Protein AF-A0A345VJI7-F1 (afdb_monomer)

Foldseek 3Di:
DALVVLVVVLVVLVVVLVVLVVVLVVLVVVLVVLVPDQLQDDDPCNALVSCCVPVVDDDDVSNVVRVVVVVVRVVSSVVSVVVSVVVNVVSVVVSVVSVVVSVVSVVVSVVSVVVSVVHD

Mean predicted aligned error: 6.46 Å

pLDDT: mean 91.23, std 6.81, range [64.06, 97.69]

Sequence (120 aa):
MGKKEIAGRIAYYEGQTAVVAGKIAALEAARQTLQGTDTSVEYTLESHETIKATHHLAGTPYLEMTNAEEDIVSQMEKYFQDQKDFFLEEIASKLSHYNLTLDSYSRSLTSLRNSLALAE

Solvent-accessible surface area (backbone atoms only — not comparable to full-atom values): 6652 Å² total; per-residue (Å²): 132,54,66,69,56,44,52,51,52,44,55,49,47,52,52,50,43,54,53,51,51,51,52,44,55,53,49,52,53,51,47,54,53,58,70,70,53,82,47,80,64,90,60,92,63,79,43,59,68,51,37,30,71,75,69,68,51,72,57,70,71,50,50,53,52,41,51,54,50,52,51,50,45,53,52,49,26,48,49,44,44,54,50,50,51,52,53,50,50,52,51,52,53,52,46,52,54,51,52,56,48,47,52,52,44,52,53,50,44,52,53,42,52,53,51,49,73,69,53,130

Radius of gyration: 27.93 Å; Cα contacts (8 Å, |Δi|>4): 59; chains: 1; bounding box: 59×23×76 Å

Organism: NCBI:txid82348

Structure (mmCIF, N/CA/C/O backbone):
data_AF-A0A345VJI7-F1
#
_entry.id   AF-A0A345VJI7-F1
#
loop_
_atom_site.group_PDB
_atom_site.id
_atom_site.type_symbol
_atom_site.label_atom_id
_atom_site.label_alt_id
_atom_site.label_comp_id
_atom_site.label_asym_id
_atom_site.label_entity_id
_atom_site.label_seq_id
_atom_site.pdbx_PDB_ins_code
_atom_site.Cartn_x
_atom_site.Cartn_y
_atom_site.Cartn_z
_atom_site.occupancy
_atom_site.B_iso_or_equiv
_atom_site.auth_seq_id
_atom_site.auth_comp_id
_atom_site.auth_asym_id
_atom_site.auth_atom_id
_atom_site.pdbx_PDB_model_num
ATOM 1 N N . MET A 1 1 ? 30.101 10.698 -25.685 1.00 68.50 1 MET A N 1
ATOM 2 C CA . MET A 1 1 ? 29.946 9.332 -25.142 1.00 68.50 1 MET A CA 1
ATOM 3 C C . MET A 1 1 ? 30.053 8.354 -26.291 1.00 68.50 1 MET A C 1
ATOM 5 O O . MET A 1 1 ? 29.481 8.624 -27.340 1.00 68.50 1 MET A O 1
ATOM 9 N N . GLY A 1 2 ? 30.787 7.258 -26.120 1.00 86.69 2 GLY A N 1
ATOM 10 C CA . GLY A 1 2 ? 30.848 6.205 -27.142 1.00 86.69 2 GLY A CA 1
ATOM 11 C C . GLY A 1 2 ? 29.599 5.316 -27.116 1.00 86.69 2 GLY A C 1
ATOM 12 O O . GLY A 1 2 ? 28.953 5.194 -26.076 1.00 86.69 2 GLY A O 1
ATOM 13 N N . LYS A 1 3 ? 29.279 4.624 -28.221 1.00 90.56 3 LYS A N 1
ATOM 14 C CA . LYS A 1 3 ? 28.126 3.696 -28.309 1.00 90.56 3 LYS A CA 1
ATOM 15 C C . LYS A 1 3 ? 28.047 2.706 -27.144 1.00 90.56 3 LYS A C 1
ATOM 17 O O . LYS A 1 3 ? 26.985 2.504 -26.563 1.00 90.56 3 LYS A O 1
ATOM 22 N N . LYS A 1 4 ? 29.192 2.130 -26.763 1.00 91.62 4 LYS A N 1
ATOM 23 C CA . LYS A 1 4 ? 29.303 1.171 -25.652 1.00 91.62 4 LYS A CA 1
ATOM 24 C C . LYS A 1 4 ? 28.914 1.784 -24.302 1.00 91.62 4 LYS A C 1
ATOM 26 O O . LYS A 1 4 ? 28.289 1.123 -23.482 1.00 91.62 4 LYS A O 1
ATOM 31 N N . GLU A 1 5 ? 29.265 3.047 -24.083 1.00 92.12 5 GLU A N 1
ATOM 32 C CA . GLU A 1 5 ? 28.939 3.783 -22.860 1.00 92.12 5 GLU A CA 1
ATOM 33 C C . GLU A 1 5 ? 27.437 4.091 -22.785 1.00 92.12 5 GLU A C 1
ATOM 35 O O . GLU A 1 5 ? 26.812 3.878 -21.747 1.00 92.12 5 GLU A O 1
ATOM 40 N N . ILE A 1 6 ? 26.835 4.512 -23.904 1.00 91.94 6 ILE A N 1
ATOM 41 C CA . ILE A 1 6 ? 25.389 4.765 -23.995 1.00 91.94 6 ILE A CA 1
ATOM 42 C C . ILE A 1 6 ? 24.601 3.468 -23.760 1.00 91.94 6 ILE A C 1
ATOM 44 O O . ILE A 1 6 ? 23.671 3.458 -22.955 1.00 91.94 6 ILE A O 1
ATOM 48 N N . ALA A 1 7 ? 25.012 2.359 -24.383 1.00 92.75 7 ALA A N 1
ATOM 49 C CA . ALA A 1 7 ? 24.404 1.046 -24.168 1.00 92.75 7 ALA A CA 1
ATOM 50 C C . ALA A 1 7 ? 24.503 0.585 -22.701 1.00 92.75 7 ALA A C 1
ATOM 52 O O . ALA A 1 7 ? 23.527 0.086 -22.144 1.00 92.75 7 ALA A O 1
ATOM 53 N N . GLY A 1 8 ? 25.645 0.819 -22.041 1.00 95.31 8 GLY A N 1
ATOM 54 C CA . GLY A 1 8 ? 25.808 0.531 -20.614 1.00 95.31 8 GLY A CA 1
ATOM 55 C C . GLY A 1 8 ? 24.849 1.332 -19.728 1.00 95.31 8 GLY A C 1
ATOM 56 O O . GLY A 1 8 ? 24.261 0.784 -18.796 1.00 95.31 8 GLY A O 1
ATOM 57 N N . ARG A 1 9 ? 24.624 2.615 -20.042 1.00 95.12 9 ARG A N 1
ATOM 58 C CA . ARG A 1 9 ? 23.651 3.449 -19.317 1.00 95.12 9 ARG A CA 1
ATOM 59 C C . ARG A 1 9 ? 22.208 3.007 -19.553 1.00 95.12 9 ARG A C 1
ATOM 61 O O . ARG A 1 9 ? 21.421 3.050 -18.614 1.00 95.12 9 ARG A O 1
ATOM 68 N N . ILE A 1 10 ? 21.862 2.562 -20.763 1.00 96.19 10 ILE A N 1
ATOM 69 C CA . ILE A 1 10 ? 20.535 1.993 -21.055 1.00 96.19 10 ILE A CA 1
ATOM 70 C C . ILE A 1 10 ? 20.289 0.764 -20.177 1.00 96.19 10 ILE A C 1
ATOM 72 O O . ILE A 1 10 ? 19.312 0.750 -19.432 1.00 96.19 10 ILE A O 1
ATOM 76 N N . ALA A 1 11 ? 21.216 -0.198 -20.180 1.00 96.44 11 ALA A N 1
ATOM 77 C CA . ALA A 1 11 ? 21.102 -1.404 -19.360 1.00 96.44 11 ALA A CA 1
ATOM 78 C C . ALA A 1 11 ? 20.981 -1.077 -17.860 1.00 96.44 11 ALA A C 1
ATOM 80 O O . ALA A 1 11 ? 20.192 -1.690 -17.142 1.00 96.44 11 ALA A O 1
ATOM 81 N N . TYR A 1 12 ? 21.718 -0.066 -17.387 1.00 96.19 12 TYR A N 1
ATOM 82 C CA . TYR A 1 12 ? 21.592 0.422 -16.015 1.00 96.19 12 TYR A CA 1
ATOM 83 C C . TYR A 1 12 ? 20.176 0.931 -15.705 1.00 96.19 12 TYR A C 1
ATOM 85 O O . TYR A 1 12 ? 19.573 0.485 -14.730 1.00 96.19 12 TYR A O 1
ATOM 93 N N . TYR A 1 13 ? 19.622 1.837 -16.520 1.00 95.88 13 TYR A N 1
ATOM 94 C CA . TYR A 1 13 ? 18.283 2.389 -16.275 1.00 95.88 13 TYR A CA 1
ATOM 95 C C . TYR A 1 13 ? 17.167 1.350 -16.455 1.00 95.88 13 TYR A C 1
ATOM 97 O O . TYR A 1 13 ? 16.170 1.413 -15.737 1.00 95.88 13 TYR A O 1
ATOM 105 N N . GLU A 1 14 ? 17.327 0.371 -17.346 1.00 96.25 14 GLU A N 1
ATOM 106 C CA . GLU A 1 14 ? 16.410 -0.773 -17.462 1.00 96.25 14 GLU A CA 1
ATOM 107 C C . GLU A 1 14 ? 16.422 -1.626 -16.185 1.00 96.25 14 GLU A C 1
ATOM 109 O O . GLU A 1 14 ? 15.361 -1.949 -15.648 1.00 96.25 14 GLU A O 1
ATOM 114 N N . GLY A 1 15 ? 17.606 -1.898 -15.627 1.00 96.88 15 GLY A N 1
ATOM 115 C CA . GLY A 1 15 ? 17.740 -2.572 -14.335 1.00 96.88 15 GLY A CA 1
ATOM 116 C C . GLY A 1 15 ? 17.082 -1.795 -13.190 1.00 96.88 15 GLY A C 1
ATOM 117 O O . GLY A 1 15 ? 16.328 -2.368 -12.404 1.00 96.88 15 GLY A O 1
ATOM 118 N N . GLN A 1 16 ? 17.296 -0.477 -13.118 1.00 96.44 16 GLN A N 1
ATOM 119 C CA . GLN A 1 16 ? 16.652 0.366 -12.101 1.00 96.44 16 GLN A CA 1
ATOM 120 C C . GLN A 1 16 ? 15.127 0.414 -12.262 1.00 96.44 16 GLN A C 1
ATOM 122 O O . GLN A 1 16 ? 14.402 0.376 -11.270 1.00 96.44 16 GLN A O 1
ATOM 127 N N . THR A 1 17 ? 14.632 0.439 -13.501 1.00 96.00 17 THR A N 1
ATOM 128 C CA . THR A 1 17 ? 13.195 0.378 -13.811 1.00 96.00 17 THR A CA 1
ATOM 129 C C . THR A 1 17 ? 12.577 -0.904 -13.256 1.00 96.00 17 THR A C 1
ATOM 131 O O . THR A 1 17 ? 11.564 -0.840 -12.561 1.00 96.00 17 THR A O 1
ATOM 134 N N . ALA A 1 18 ? 13.216 -2.057 -13.478 1.00 96.38 18 ALA A N 1
ATOM 135 C CA . ALA A 1 18 ? 12.749 -3.337 -12.946 1.00 96.38 18 ALA A CA 1
ATOM 136 C C . ALA A 1 18 ? 12.725 -3.359 -11.406 1.00 96.38 18 ALA A C 1
ATOM 138 O O . ALA A 1 18 ? 11.757 -3.825 -10.805 1.00 96.38 18 ALA A O 1
ATOM 139 N N . VAL A 1 19 ? 13.754 -2.803 -10.756 1.00 97.38 19 VAL A N 1
ATOM 140 C CA . VAL A 1 19 ? 13.815 -2.701 -9.288 1.00 97.38 19 VAL A CA 1
ATOM 141 C C . VAL A 1 19 ? 12.682 -1.833 -8.738 1.00 97.38 19 VAL A C 1
ATOM 143 O O . VAL A 1 19 ? 12.031 -2.218 -7.767 1.00 97.38 19 VAL A O 1
ATOM 146 N N . VAL A 1 20 ? 12.433 -0.663 -9.334 1.00 96.81 20 VAL A N 1
ATOM 147 C CA . VAL A 1 20 ? 11.363 0.239 -8.882 1.00 96.81 20 VAL A CA 1
ATOM 148 C C . VAL A 1 20 ? 9.984 -0.376 -9.127 1.00 96.81 20 VAL A C 1
ATOM 150 O O . VAL A 1 20 ? 9.146 -0.335 -8.229 1.00 96.81 20 VAL A O 1
ATOM 153 N N . ALA A 1 21 ? 9.767 -1.024 -10.274 1.00 95.94 21 ALA A N 1
ATOM 154 C CA . ALA A 1 21 ? 8.527 -1.745 -10.557 1.00 95.94 21 ALA A CA 1
ATOM 155 C C . ALA A 1 21 ? 8.257 -2.858 -9.526 1.00 95.94 21 ALA A C 1
ATOM 157 O O . ALA A 1 21 ? 7.139 -2.984 -9.031 1.00 95.94 21 ALA A O 1
ATOM 158 N N . GLY A 1 22 ? 9.289 -3.609 -9.122 1.00 97.25 22 GLY A N 1
ATOM 159 C CA . GLY A 1 22 ? 9.169 -4.607 -8.055 1.00 97.25 22 GLY A CA 1
ATOM 160 C C . GLY A 1 22 ? 8.774 -4.001 -6.702 1.00 97.25 22 GLY A C 1
ATOM 161 O O . GLY A 1 22 ? 7.942 -4.562 -5.990 1.00 97.25 22 GLY A O 1
ATOM 162 N N . LYS A 1 23 ? 9.315 -2.825 -6.356 1.00 97.12 23 LYS A N 1
ATOM 163 C CA . LYS A 1 23 ? 8.932 -2.100 -5.130 1.00 97.12 23 LYS A CA 1
ATOM 164 C C . LYS A 1 23 ? 7.484 -1.613 -5.171 1.00 97.12 23 LYS A C 1
ATOM 166 O O . LYS A 1 23 ? 6.809 -1.681 -4.148 1.00 97.12 23 LYS A O 1
ATOM 171 N N . ILE A 1 24 ? 7.016 -1.138 -6.326 1.00 97.31 24 ILE A N 1
ATOM 172 C CA . ILE A 1 24 ? 5.616 -0.740 -6.526 1.00 97.31 24 ILE A CA 1
ATOM 173 C C . ILE A 1 24 ? 4.695 -1.938 -6.304 1.00 97.31 24 ILE A C 1
ATOM 175 O O . ILE A 1 24 ? 3.801 -1.851 -5.470 1.00 97.31 24 ILE A O 1
ATOM 179 N N . ALA A 1 25 ? 4.970 -3.076 -6.948 1.00 97.31 25 ALA A N 1
ATOM 180 C CA . ALA A 1 25 ? 4.156 -4.282 -6.795 1.00 97.31 25 ALA A CA 1
ATOM 181 C C . ALA A 1 25 ? 4.076 -4.752 -5.329 1.00 97.31 25 ALA A C 1
ATOM 183 O O . ALA A 1 25 ? 3.001 -5.093 -4.836 1.00 97.31 25 ALA A O 1
ATOM 184 N N . ALA A 1 26 ? 5.199 -4.719 -4.602 1.00 97.19 26 ALA A N 1
ATOM 185 C CA . ALA A 1 26 ? 5.224 -5.063 -3.181 1.00 97.19 26 ALA A CA 1
ATOM 186 C C . ALA A 1 26 ? 4.388 -4.094 -2.323 1.00 97.19 26 ALA A C 1
ATOM 188 O O . ALA A 1 26 ? 3.670 -4.530 -1.423 1.00 97.19 26 ALA A O 1
ATOM 189 N N . LEU A 1 27 ? 4.454 -2.788 -2.605 1.00 97.31 27 LEU A N 1
ATOM 190 C CA . LEU A 1 27 ? 3.657 -1.778 -1.902 1.00 97.31 27 LEU A CA 1
ATOM 191 C C . LEU A 1 27 ? 2.163 -1.885 -2.219 1.00 97.31 27 LEU A C 1
ATOM 193 O O . LEU A 1 27 ? 1.347 -1.717 -1.319 1.00 97.31 27 LEU A O 1
ATOM 197 N N . GLU A 1 28 ? 1.787 -2.192 -3.459 1.00 96.31 28 GLU A N 1
ATOM 198 C CA . GLU A 1 28 ? 0.387 -2.412 -3.835 1.00 96.31 28 GLU A CA 1
ATOM 199 C C . GLU A 1 28 ? -0.201 -3.642 -3.140 1.00 96.31 28 GLU A C 1
ATOM 201 O O . GLU A 1 28 ? -1.314 -3.570 -2.615 1.00 96.31 28 GLU A O 1
ATOM 206 N N . ALA A 1 29 ? 0.563 -4.736 -3.059 1.00 96.12 29 ALA A N 1
ATOM 207 C CA . ALA A 1 29 ? 0.168 -5.920 -2.302 1.00 96.12 29 ALA A CA 1
ATOM 208 C C . ALA A 1 29 ? 0.006 -5.606 -0.805 1.00 96.12 29 ALA A C 1
ATOM 210 O O . ALA A 1 29 ? -0.997 -5.976 -0.197 1.00 96.12 29 ALA A O 1
ATOM 211 N N . ALA A 1 30 ? 0.953 -4.869 -0.214 1.00 95.38 30 ALA A N 1
ATOM 212 C CA . ALA A 1 30 ? 0.851 -4.429 1.177 1.00 95.38 30 ALA A CA 1
ATOM 213 C C . ALA A 1 30 ? -0.376 -3.531 1.408 1.00 95.38 30 ALA A C 1
ATOM 215 O O . ALA A 1 30 ? -1.082 -3.708 2.400 1.00 95.38 30 ALA A O 1
ATOM 216 N N . ARG A 1 31 ? -0.675 -2.618 0.472 1.00 95.50 31 ARG A N 1
ATOM 217 C CA . ARG A 1 31 ? -1.861 -1.752 0.525 1.00 95.50 31 ARG A CA 1
ATOM 218 C C . ARG A 1 31 ? -3.149 -2.566 0.534 1.00 95.50 31 ARG A C 1
ATOM 220 O O . ARG A 1 31 ? -4.018 -2.294 1.352 1.00 95.50 31 ARG A O 1
ATOM 227 N N . GLN A 1 32 ? -3.274 -3.549 -0.360 1.00 94.62 32 GLN A N 1
ATOM 228 C CA . GLN A 1 32 ? -4.462 -4.404 -0.436 1.00 94.62 32 GLN A CA 1
ATOM 229 C C . GLN A 1 32 ? -4.665 -5.205 0.851 1.00 94.62 32 GLN A C 1
ATOM 231 O O . GLN A 1 32 ? -5.771 -5.222 1.387 1.00 94.62 32 GLN A O 1
ATOM 236 N N . THR A 1 33 ? -3.595 -5.811 1.374 1.00 94.62 33 THR A N 1
ATOM 237 C CA . THR A 1 33 ? -3.642 -6.536 2.650 1.00 94.62 33 THR A CA 1
ATOM 238 C C . THR A 1 33 ? -4.100 -5.619 3.778 1.00 94.62 33 THR A C 1
ATOM 240 O O . THR A 1 33 ? -5.043 -5.953 4.485 1.00 94.62 33 THR A O 1
ATOM 243 N N . LEU A 1 34 ? -3.492 -4.435 3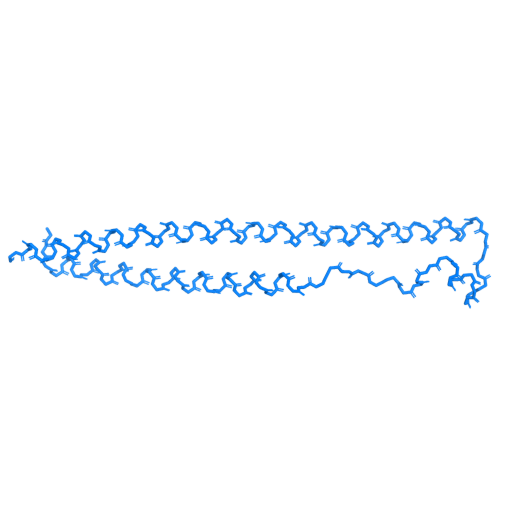.907 1.00 93.69 34 LEU A N 1
ATOM 244 C CA . LEU A 1 34 ? -3.828 -3.487 4.967 1.00 93.69 34 LEU A CA 1
ATOM 245 C C . LEU A 1 34 ? -5.271 -2.972 4.854 1.00 93.69 34 LEU A C 1
ATOM 247 O O . LEU A 1 34 ? -5.952 -2.850 5.866 1.00 93.69 34 LEU A O 1
ATOM 251 N N . GLN A 1 35 ? -5.763 -2.710 3.638 1.00 92.31 35 GLN A N 1
ATOM 252 C CA . GLN A 1 35 ? -7.158 -2.314 3.407 1.00 92.31 35 GLN A CA 1
ATOM 253 C C . GLN A 1 35 ? -8.148 -3.380 3.889 1.00 92.31 35 GLN A C 1
ATOM 255 O O . GLN A 1 35 ? -9.173 -3.022 4.472 1.00 92.31 35 GLN A O 1
ATOM 260 N N . GLY A 1 36 ? -7.825 -4.660 3.684 1.00 90.88 36 GLY A N 1
ATOM 261 C CA . GLY A 1 36 ? -8.650 -5.794 4.101 1.00 90.88 36 GLY A CA 1
ATOM 262 C C . GLY A 1 36 ? -8.568 -6.151 5.588 1.00 90.88 36 GLY A C 1
ATOM 263 O O . GLY A 1 36 ? -9.402 -6.921 6.054 1.00 90.88 36 GLY A O 1
ATOM 264 N N . THR A 1 37 ? -7.597 -5.618 6.334 1.00 91.25 37 THR A N 1
ATOM 265 C CA . THR A 1 37 ? -7.462 -5.881 7.773 1.00 91.25 37 THR A CA 1
ATOM 266 C C . THR A 1 37 ? -8.590 -5.216 8.555 1.00 91.25 37 THR A C 1
ATOM 268 O O . THR A 1 37 ? -8.795 -4.005 8.428 1.00 91.25 37 THR A O 1
ATOM 271 N N . ASP A 1 38 ? -9.292 -5.996 9.373 1.00 90.19 38 ASP A N 1
ATOM 272 C CA . ASP A 1 38 ? -10.265 -5.480 10.333 1.00 90.19 38 ASP A CA 1
ATOM 273 C C . ASP A 1 38 ? -9.555 -4.854 11.545 1.00 90.19 38 ASP A C 1
ATOM 275 O O . ASP A 1 38 ? -8.525 -5.352 12.001 1.00 90.19 38 ASP A O 1
ATOM 279 N N . THR A 1 39 ? -10.092 -3.741 12.029 1.00 88.88 39 THR A N 1
ATOM 280 C CA . THR A 1 39 ? -9.598 -2.988 13.191 1.00 88.88 39 THR A CA 1
ATOM 281 C C . THR A 1 39 ? -10.575 -3.038 14.363 1.00 88.88 39 THR A C 1
ATOM 283 O O . THR A 1 39 ? -10.340 -2.356 15.362 1.00 88.88 39 THR A O 1
ATOM 286 N N . SER A 1 40 ? -11.659 -3.813 14.239 1.00 87.06 40 SER A N 1
ATOM 287 C CA . SER A 1 40 ? -12.618 -4.033 15.317 1.00 87.06 40 SER A CA 1
ATOM 288 C C . SER A 1 40 ? -11.960 -4.707 16.522 1.00 87.06 40 SER A C 1
ATOM 290 O O . SER A 1 40 ? -11.038 -5.522 16.392 1.00 87.06 40 SER A O 1
ATOM 292 N N . VAL A 1 41 ? -12.418 -4.335 17.714 1.00 84.88 41 VAL A N 1
ATOM 293 C CA . VAL A 1 41 ? -11.955 -4.910 18.975 1.00 84.88 41 VAL A CA 1
ATOM 294 C C . VAL A 1 41 ? -13.139 -5.593 19.636 1.00 84.88 41 VAL A C 1
ATOM 296 O O . VAL A 1 41 ? -14.119 -4.961 20.017 1.00 84.88 41 VAL A O 1
ATOM 299 N N . GLU A 1 42 ? -13.044 -6.910 19.788 1.00 83.44 42 GLU A N 1
ATOM 300 C CA . GLU A 1 42 ? -14.098 -7.689 20.426 1.00 83.44 42 GLU A CA 1
ATOM 301 C C . GLU A 1 42 ? -14.145 -7.404 21.934 1.00 83.44 42 GLU A C 1
ATOM 303 O O . GLU A 1 42 ? -13.203 -7.701 22.675 1.00 83.44 42 GLU A O 1
ATOM 308 N N . TYR A 1 43 ? -15.267 -6.855 22.399 1.00 81.00 43 TYR A N 1
ATOM 309 C CA . TYR A 1 43 ? -15.549 -6.700 23.821 1.00 81.00 43 TYR A CA 1
ATOM 310 C C . TYR A 1 43 ? -16.280 -7.937 24.356 1.00 81.00 43 TYR A C 1
ATOM 312 O O . TYR A 1 43 ? -17.478 -8.109 24.150 1.00 81.00 43 TYR A O 1
ATOM 320 N N . THR A 1 44 ? -15.559 -8.806 25.070 1.00 80.94 44 THR A N 1
ATOM 321 C CA . THR A 1 44 ? -16.061 -10.121 25.522 1.00 80.94 44 THR A CA 1
ATOM 322 C C . THR A 1 44 ? -17.264 -10.050 26.469 1.00 80.94 44 THR A C 1
ATOM 324 O O . THR A 1 44 ? -18.029 -11.006 26.555 1.00 80.94 44 THR A O 1
ATOM 327 N N . LEU A 1 45 ? -17.433 -8.948 27.202 1.00 75.00 45 LEU A N 1
ATOM 328 C CA . LEU A 1 45 ? -18.567 -8.770 28.115 1.00 75.00 45 LEU A CA 1
ATOM 329 C C . LEU A 1 45 ? -19.804 -8.166 27.422 1.00 75.00 45 LEU A C 1
ATOM 331 O O . LEU A 1 45 ? -20.850 -8.050 28.060 1.00 75.00 45 LEU A O 1
ATOM 335 N N . GLU A 1 46 ? -19.690 -7.858 26.122 1.00 74.56 46 GLU A N 1
ATOM 336 C CA . GLU A 1 46 ? -20.690 -7.333 25.180 1.00 74.56 46 GLU A CA 1
ATOM 337 C C . GLU A 1 46 ? -21.342 -5.998 25.560 1.00 74.56 46 GLU A C 1
ATOM 339 O O . GLU A 1 46 ? -21.308 -5.064 24.764 1.00 74.56 46 GLU A O 1
ATOM 344 N N . SER A 1 47 ? -21.979 -5.911 26.731 1.00 79.19 47 SER A N 1
ATOM 345 C CA . SER A 1 47 ? -22.644 -4.704 27.226 1.00 79.19 47 SER A CA 1
ATOM 346 C C . SER A 1 47 ? -23.011 -4.806 28.707 1.00 79.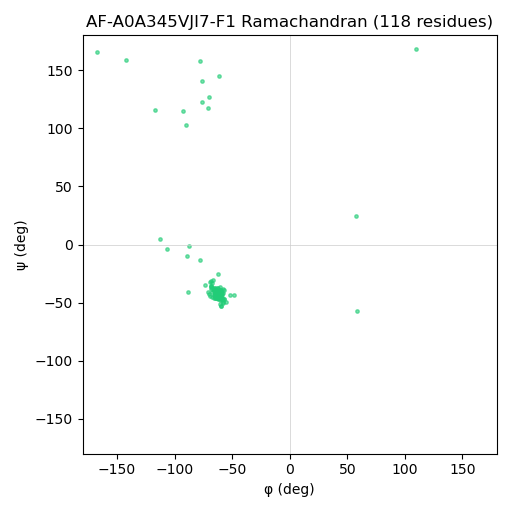19 47 SER A C 1
ATOM 348 O O . SER A 1 47 ? -23.102 -5.898 29.281 1.00 79.19 47 SER A O 1
ATOM 350 N N . HIS A 1 48 ? -23.354 -3.669 29.317 1.00 81.44 48 HIS A N 1
ATOM 351 C CA . HIS A 1 48 ? -23.830 -3.641 30.704 1.00 81.44 48 HIS A CA 1
ATOM 352 C C . HIS A 1 48 ? -25.063 -4.530 30.934 1.00 81.44 48 HIS A C 1
ATOM 354 O O . HIS A 1 48 ? -25.152 -5.216 31.954 1.00 81.44 48 HIS A O 1
ATOM 360 N N . GLU A 1 49 ? -26.010 -4.567 29.990 1.00 81.25 49 GLU A N 1
ATOM 361 C CA . GLU A 1 49 ? -27.196 -5.423 30.117 1.00 81.25 49 GLU A CA 1
ATOM 362 C C . GLU A 1 49 ? -26.836 -6.913 30.028 1.00 81.25 49 GLU A C 1
ATOM 364 O O . GLU A 1 49 ? -27.395 -7.717 30.779 1.00 81.25 49 GLU A O 1
ATOM 369 N N . THR A 1 50 ? -25.852 -7.283 29.200 1.00 80.88 50 THR A N 1
ATOM 370 C CA . THR A 1 50 ? -25.338 -8.661 29.127 1.00 80.88 50 THR A CA 1
ATOM 371 C C . THR A 1 50 ? -24.669 -9.068 30.442 1.00 80.88 50 THR A C 1
ATOM 373 O O . THR A 1 50 ? -24.949 -10.148 30.973 1.00 80.88 50 THR A O 1
ATOM 376 N N . ILE A 1 51 ? -23.845 -8.189 31.021 1.00 80.69 51 ILE A N 1
ATOM 377 C CA . ILE A 1 51 ? -23.180 -8.414 32.314 1.00 80.69 51 ILE A CA 1
ATOM 378 C C . ILE A 1 51 ? -24.209 -8.556 33.437 1.00 80.69 51 ILE A C 1
ATOM 380 O O . ILE A 1 51 ? -24.139 -9.483 34.247 1.00 80.69 51 ILE A O 1
ATOM 384 N N . LYS A 1 52 ? -25.199 -7.666 33.473 1.00 82.62 52 LYS A N 1
ATOM 385 C CA . LYS A 1 52 ? -26.281 -7.688 34.456 1.00 82.62 52 LYS A CA 1
ATOM 386 C C . LYS A 1 52 ? -27.105 -8.968 34.372 1.00 82.62 52 LYS A C 1
ATOM 388 O O . LYS A 1 52 ? -27.413 -9.550 35.410 1.00 82.62 52 LYS A O 1
ATOM 393 N N . ALA A 1 53 ? -27.431 -9.427 33.165 1.00 82.88 53 ALA A N 1
ATOM 394 C CA . ALA A 1 53 ? -28.194 -10.654 32.955 1.00 82.88 53 ALA A CA 1
ATOM 395 C C . ALA A 1 53 ? -27.386 -11.925 33.274 1.00 82.88 53 ALA A C 1
ATOM 397 O O . ALA A 1 53 ? -27.919 -12.855 33.875 1.00 82.88 53 ALA A O 1
ATOM 398 N N . THR A 1 54 ? -26.105 -11.968 32.899 1.00 84.12 54 THR A N 1
ATOM 399 C CA . THR A 1 54 ? -25.274 -13.184 32.980 1.00 84.12 54 THR A CA 1
ATOM 400 C C . THR A 1 54 ? -24.579 -13.329 34.332 1.00 84.12 54 THR A C 1
ATOM 402 O O . THR A 1 54 ? -24.520 -14.416 34.907 1.00 84.12 54 THR A O 1
ATOM 405 N N . HIS A 1 55 ? -24.065 -12.224 34.871 1.00 80.69 55 HIS A N 1
ATOM 406 C CA . HIS A 1 55 ? -23.250 -12.205 36.086 1.00 80.69 55 HIS A CA 1
ATOM 407 C C . HIS A 1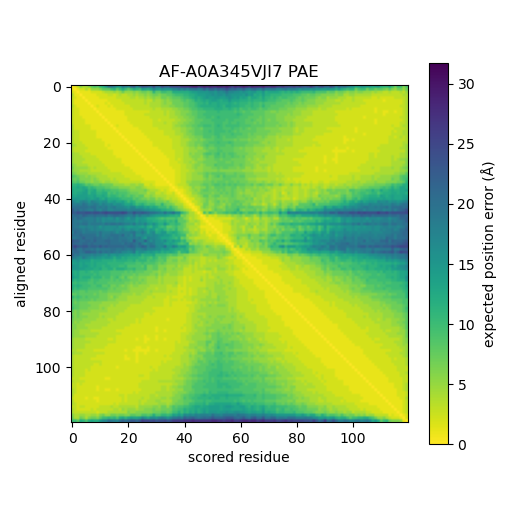 55 ? -23.988 -11.646 37.303 1.00 80.69 55 HIS A C 1
ATOM 409 O O . HIS A 1 55 ? -23.445 -11.690 38.405 1.00 80.69 55 HIS A O 1
ATOM 415 N N . HIS A 1 56 ? -25.228 -11.172 37.135 1.00 82.06 56 HIS A N 1
ATOM 416 C CA . HIS A 1 56 ? -26.038 -10.575 38.205 1.00 82.06 56 HIS A CA 1
ATOM 417 C C . HIS A 1 56 ? -25.360 -9.363 38.871 1.00 82.06 56 HIS A C 1
ATOM 419 O O . HIS A 1 56 ? -25.652 -9.025 40.019 1.00 82.06 56 HIS A O 1
ATOM 425 N N . LEU A 1 57 ? -24.448 -8.703 38.150 1.00 80.75 57 LEU A N 1
ATOM 426 C CA . LEU A 1 57 ? -23.759 -7.497 38.597 1.00 80.75 57 LEU A CA 1
ATOM 427 C C . LEU A 1 57 ? -24.545 -6.279 38.107 1.00 80.75 57 LEU A C 1
ATOM 429 O O . LEU A 1 57 ? -24.682 -6.061 36.907 1.00 80.75 57 LEU A O 1
ATOM 433 N N . ALA A 1 58 ? -25.103 -5.507 39.037 1.00 76.88 58 ALA A N 1
ATOM 434 C CA . ALA A 1 58 ? -25.971 -4.373 38.734 1.00 76.88 58 ALA A CA 1
ATOM 435 C C . ALA A 1 58 ? -25.732 -3.211 39.705 1.00 76.88 58 ALA A C 1
ATOM 437 O O . ALA A 1 58 ? -25.251 -3.404 40.822 1.00 76.88 58 ALA A O 1
ATOM 438 N N . GLY A 1 59 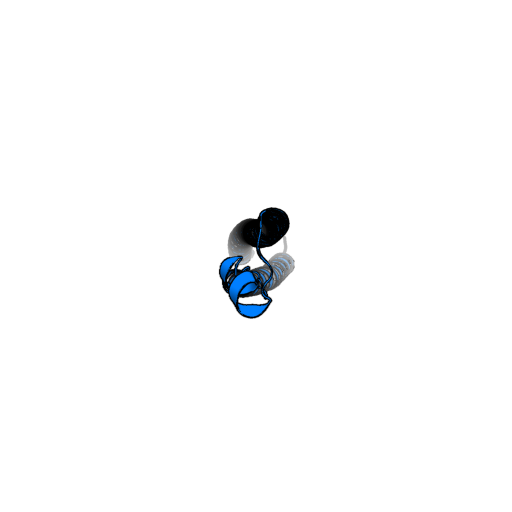? -26.124 -2.006 39.294 1.00 82.69 59 GLY A N 1
ATOM 439 C CA . GLY A 1 59 ? -25.993 -0.781 40.086 1.00 82.69 59 GLY A CA 1
ATOM 440 C C . GLY A 1 59 ? -24.935 0.173 39.535 1.00 82.69 59 GLY A C 1
ATOM 441 O O . GLY A 1 59 ? -24.147 -0.193 38.666 1.00 82.69 59 GLY A O 1
ATOM 442 N N . THR A 1 60 ? -24.929 1.406 40.052 1.00 82.06 60 THR A N 1
ATOM 443 C CA . THR A 1 60 ? -24.108 2.516 39.539 1.00 82.06 60 THR A CA 1
ATOM 444 C C . THR A 1 60 ? -22.620 2.178 39.389 1.00 82.06 60 THR A C 1
ATOM 446 O O . THR A 1 60 ? -22.089 2.469 38.324 1.00 82.06 60 THR A O 1
ATOM 449 N N . PRO A 1 61 ? -21.952 1.499 40.349 1.00 85.19 61 PRO A N 1
ATOM 450 C CA . PRO A 1 61 ? -20.535 1.166 40.195 1.00 85.19 61 PRO A CA 1
ATOM 451 C C . PRO A 1 61 ? -20.256 0.258 38.993 1.00 85.19 61 PRO A C 1
ATOM 453 O O . PRO A 1 61 ? -19.306 0.485 38.256 1.00 85.19 61 PRO A O 1
ATOM 456 N N . TYR A 1 62 ? -21.103 -0.748 38.759 1.00 83.25 62 TYR A N 1
ATOM 457 C CA . TYR A 1 62 ? -20.925 -1.668 37.634 1.00 83.25 62 TYR A CA 1
ATOM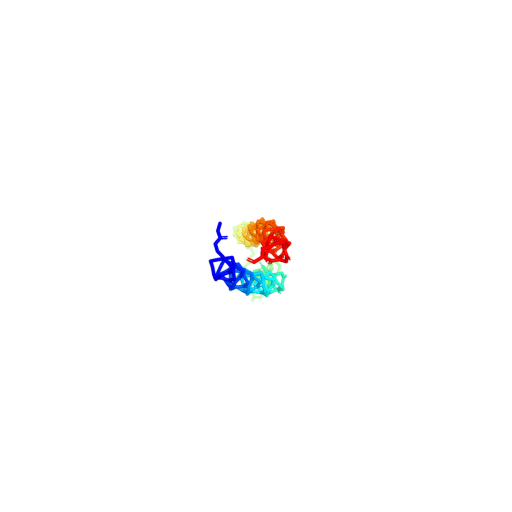 458 C C . TYR A 1 62 ? -21.270 -1.010 36.301 1.00 83.25 62 TYR A C 1
ATOM 460 O O . TYR A 1 62 ? -20.605 -1.282 35.314 1.00 83.25 62 TYR A O 1
ATOM 468 N N . LEU A 1 63 ? -22.265 -0.119 36.276 1.00 83.56 63 LEU A N 1
ATOM 469 C CA . LEU A 1 63 ? -22.572 0.683 35.092 1.00 83.56 63 LEU A CA 1
ATOM 470 C C . LEU A 1 63 ? -21.396 1.592 34.709 1.00 83.56 63 LEU A C 1
ATOM 472 O O . LEU A 1 63 ? -21.009 1.632 33.547 1.00 83.56 63 LEU A O 1
ATOM 476 N N . GLU A 1 64 ? -20.807 2.293 35.680 1.00 86.88 64 GLU A N 1
ATOM 477 C CA . GLU A 1 64 ? -19.639 3.152 35.448 1.00 86.88 64 GLU A CA 1
ATOM 478 C C . GLU A 1 64 ? -18.426 2.350 34.963 1.00 86.88 64 GLU A C 1
ATOM 480 O O . GLU A 1 64 ? -17.743 2.784 34.037 1.00 86.88 64 GLU A O 1
ATOM 485 N N . MET A 1 65 ? -18.183 1.168 35.540 1.00 86.50 65 MET A N 1
ATOM 486 C CA . MET A 1 65 ? -17.107 0.276 35.099 1.00 86.50 65 MET A CA 1
ATOM 487 C C . MET A 1 65 ? -17.328 -0.230 33.671 1.00 86.50 65 MET A C 1
ATOM 489 O O . MET A 1 65 ? -16.403 -0.162 32.870 1.00 86.50 65 MET A O 1
ATOM 493 N N . THR A 1 66 ? -18.540 -0.681 33.327 1.00 86.56 66 THR A N 1
ATOM 494 C CA . THR A 1 66 ? -18.834 -1.147 31.964 1.00 86.56 66 THR A CA 1
ATOM 495 C C . THR A 1 66 ? -18.693 -0.026 30.940 1.00 86.56 66 THR A C 1
ATOM 497 O O . THR A 1 66 ? -18.043 -0.221 29.921 1.00 86.56 66 THR A O 1
ATOM 500 N N . ASN A 1 67 ? -19.215 1.169 31.229 1.00 87.50 67 ASN A N 1
ATOM 501 C CA . ASN A 1 67 ? -19.065 2.312 30.327 1.00 87.50 67 ASN A CA 1
ATOM 502 C C . ASN A 1 67 ? -17.587 2.675 30.118 1.00 87.50 67 ASN A C 1
ATOM 504 O O . ASN A 1 67 ? -17.172 2.947 28.998 1.00 87.50 67 ASN A O 1
ATOM 508 N N . ALA A 1 68 ? -16.777 2.645 31.183 1.00 89.25 68 ALA A N 1
ATOM 509 C CA . ALA A 1 68 ? -15.345 2.900 31.071 1.00 89.25 68 ALA A CA 1
ATOM 510 C C . ALA A 1 68 ? -14.631 1.842 30.209 1.00 89.25 68 ALA A C 1
ATOM 512 O O . ALA A 1 68 ? -13.717 2.178 29.459 1.00 89.25 68 ALA A O 1
ATOM 513 N N . GLU A 1 69 ? -15.035 0.573 30.297 1.00 88.25 69 GLU A N 1
ATOM 514 C CA . GLU A 1 69 ? -14.506 -0.501 29.450 1.00 88.25 69 GLU A CA 1
ATOM 515 C C . GLU A 1 69 ? -14.920 -0.333 27.979 1.00 88.25 69 GLU A C 1
ATOM 517 O O . GLU A 1 69 ? -14.064 -0.415 27.097 1.00 88.25 69 GLU A O 1
ATOM 522 N N . GLU A 1 70 ? -16.190 -0.022 27.705 1.00 87.56 70 GLU A N 1
ATOM 523 C CA . GLU A 1 70 ? -16.692 0.275 26.353 1.00 87.56 70 GLU A CA 1
ATOM 524 C C . GLU A 1 70 ? -15.987 1.500 25.737 1.00 87.56 70 GLU A C 1
ATOM 526 O O . GLU A 1 70 ? -15.619 1.491 24.555 1.00 87.56 70 GLU A O 1
ATOM 531 N N . ASP A 1 71 ? -15.716 2.531 26.543 1.00 90.56 71 ASP A N 1
ATOM 532 C CA . ASP A 1 71 ? -14.945 3.707 26.135 1.00 90.56 71 ASP A CA 1
ATOM 533 C C . ASP A 1 71 ? -13.497 3.345 25.772 1.00 90.56 71 ASP A C 1
ATOM 535 O O . ASP A 1 71 ? -12.943 3.897 24.817 1.00 90.56 71 ASP A O 1
ATOM 539 N N . ILE A 1 72 ? -12.865 2.426 26.514 1.00 91.12 72 ILE A N 1
ATOM 540 C CA . ILE A 1 72 ? -11.514 1.930 26.209 1.00 91.12 72 ILE A CA 1
ATOM 541 C C . ILE A 1 72 ? -11.516 1.170 24.882 1.00 91.12 72 ILE A C 1
ATOM 543 O O . ILE A 1 72 ? -10.648 1.419 24.044 1.00 91.12 72 ILE A O 1
ATOM 547 N N . VAL A 1 73 ? -12.489 0.278 24.671 1.00 91.25 73 VAL A N 1
ATOM 548 C CA . VAL A 1 73 ? -12.638 -0.486 23.421 1.00 91.25 73 VAL A CA 1
ATOM 549 C C . VAL A 1 73 ? -12.792 0.469 22.240 1.00 91.25 73 VAL A C 1
ATOM 551 O O . VAL A 1 73 ? -12.009 0.406 21.294 1.00 91.25 73 VAL A O 1
ATOM 554 N N . SER A 1 74 ? -13.705 1.435 22.348 1.00 90.06 74 SER A N 1
ATOM 555 C CA . SER A 1 74 ? -13.964 2.431 21.302 1.00 90.06 74 SER A CA 1
ATOM 556 C C . SER A 1 74 ? -12.728 3.284 20.983 1.00 90.06 74 SER A C 1
ATOM 558 O O . SER A 1 74 ? -12.428 3.571 19.821 1.00 90.06 74 SER A O 1
ATOM 560 N N . GLN A 1 75 ? -11.971 3.694 22.008 1.00 93.75 75 GLN A N 1
ATOM 561 C CA . GLN A 1 75 ? -10.713 4.423 21.818 1.00 93.75 75 GLN A CA 1
ATOM 562 C C . GLN A 1 75 ? -9.649 3.566 21.130 1.00 93.75 75 GLN A C 1
ATOM 564 O O . GLN A 1 75 ? -8.890 4.078 20.304 1.00 93.75 75 GLN A O 1
ATOM 569 N N . MET A 1 76 ? -9.596 2.273 21.449 1.00 92.38 76 MET A N 1
ATOM 570 C CA . MET A 1 76 ? -8.645 1.339 20.859 1.00 92.38 76 MET A CA 1
ATOM 571 C C . MET A 1 76 ? -8.958 1.073 19.382 1.00 92.38 76 MET A C 1
ATOM 573 O O . MET A 1 76 ? -8.055 1.143 18.550 1.00 92.38 76 MET A O 1
ATOM 577 N N . GLU A 1 77 ? -10.230 0.852 19.039 1.00 93.31 77 GLU A N 1
ATOM 578 C CA . GLU A 1 77 ? -10.688 0.714 17.649 1.00 93.31 77 GLU A CA 1
ATOM 579 C C . GLU A 1 77 ? -10.337 1.948 16.825 1.00 93.31 77 GLU A C 1
ATOM 581 O O . GLU A 1 77 ? -9.757 1.841 15.741 1.00 93.31 77 GLU A O 1
ATOM 586 N N . LYS A 1 78 ? -10.618 3.135 17.374 1.00 94.25 78 LYS A N 1
ATOM 587 C CA . LYS A 1 78 ? -10.248 4.396 16.736 1.00 94.25 78 LYS A CA 1
ATOM 588 C C . LYS A 1 78 ? -8.740 4.491 16.520 1.00 94.25 78 LYS A C 1
ATOM 590 O O . LYS A 1 78 ? -8.310 4.843 15.430 1.00 94.25 78 LYS A O 1
ATOM 595 N N . TYR A 1 79 ? -7.933 4.147 17.522 1.00 95.06 79 TYR A N 1
ATOM 596 C CA . TYR A 1 79 ? -6.478 4.162 17.386 1.00 95.06 79 TYR A CA 1
ATOM 597 C C . TYR A 1 79 ? -5.987 3.205 16.290 1.00 95.06 79 TYR A C 1
ATOM 599 O O . TYR A 1 79 ? -5.113 3.573 15.504 1.00 95.06 79 TYR A O 1
ATOM 607 N N . PHE A 1 80 ? -6.538 1.991 16.204 1.00 94.25 80 PHE A N 1
ATOM 608 C CA . PHE A 1 80 ? -6.176 1.046 15.147 1.00 94.25 80 PHE A CA 1
ATOM 609 C C . PHE A 1 80 ? -6.591 1.539 13.762 1.00 94.25 80 PHE A C 1
ATOM 611 O O . PHE A 1 80 ? -5.811 1.406 12.816 1.00 94.25 80 PHE A O 1
ATOM 618 N N . GLN A 1 81 ? -7.768 2.153 13.648 1.00 94.75 81 GLN A N 1
ATOM 619 C CA . GLN A 1 81 ? -8.224 2.774 12.410 1.00 94.75 81 GLN A CA 1
ATOM 620 C C . GLN A 1 81 ? -7.320 3.950 12.004 1.00 94.75 81 GLN A C 1
ATOM 622 O O . GLN A 1 81 ? -6.854 3.991 10.868 1.00 94.75 81 GLN A O 1
ATOM 627 N N . ASP A 1 82 ? -6.971 4.837 12.939 1.00 95.62 82 ASP A N 1
ATOM 628 C CA . ASP A 1 82 ? -6.068 5.968 12.696 1.00 95.62 82 ASP A CA 1
ATOM 629 C C . ASP A 1 82 ? -4.672 5.485 12.243 1.00 95.62 82 ASP A C 1
ATOM 631 O O . ASP A 1 82 ? -4.083 6.037 11.312 1.00 95.62 82 ASP A O 1
ATOM 635 N N . GLN A 1 83 ? -4.138 4.418 12.856 1.00 95.44 83 GLN A N 1
ATOM 636 C CA . GLN A 1 83 ? -2.873 3.802 12.428 1.00 95.44 83 GLN A CA 1
ATOM 637 C C . GLN A 1 83 ? -2.976 3.189 11.028 1.00 95.44 83 GLN A C 1
ATOM 639 O O . GLN A 1 83 ? -2.067 3.352 10.210 1.00 95.44 83 GLN A O 1
ATOM 644 N N . LYS A 1 84 ? -4.077 2.488 10.736 1.00 95.19 84 LYS A N 1
ATOM 645 C CA . LYS A 1 84 ? -4.339 1.919 9.412 1.00 95.19 84 LYS A CA 1
ATOM 646 C C . LYS A 1 84 ? -4.362 3.017 8.351 1.00 95.19 84 LYS A C 1
ATOM 648 O O . LYS A 1 84 ? -3.674 2.885 7.339 1.00 95.19 84 LYS A O 1
ATOM 653 N N . ASP A 1 85 ? -5.084 4.102 8.599 1.00 95.19 85 ASP A N 1
ATOM 654 C CA . ASP A 1 85 ? -5.197 5.224 7.668 1.00 95.19 85 ASP A CA 1
ATOM 655 C C . ASP A 1 85 ? -3.851 5.931 7.461 1.00 95.19 85 ASP A C 1
ATOM 657 O O . ASP A 1 85 ? -3.456 6.168 6.317 1.00 95.19 85 ASP A O 1
ATOM 661 N N . PHE A 1 86 ? -3.086 6.148 8.536 1.00 96.62 86 PHE A N 1
ATOM 662 C CA . PHE A 1 86 ? -1.727 6.690 8.461 1.00 96.62 86 PHE A CA 1
ATOM 663 C C . PHE A 1 86 ? -0.818 5.857 7.544 1.00 96.62 86 PHE A C 1
ATOM 665 O O . PHE A 1 86 ? -0.169 6.388 6.639 1.00 96.62 86 PHE A O 1
ATOM 672 N N . PHE A 1 87 ? -0.781 4.534 7.727 1.00 95.94 87 PHE A N 1
ATOM 673 C CA . PHE A 1 87 ? 0.057 3.674 6.889 1.00 95.94 87 PHE A CA 1
ATOM 674 C C . PHE A 1 87 ? -0.441 3.584 5.443 1.00 95.94 87 PHE A C 1
ATOM 676 O O . PHE A 1 87 ? 0.378 3.469 4.526 1.00 95.94 87 PHE A O 1
ATOM 683 N N . LEU A 1 88 ? -1.753 3.659 5.204 1.00 96.56 88 LEU A N 1
ATOM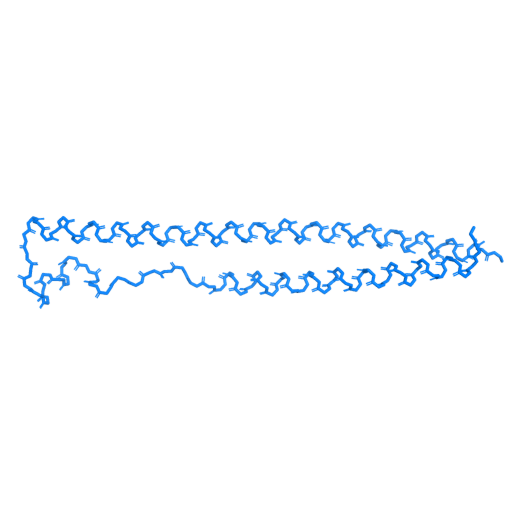 684 C CA . LEU A 1 88 ? -2.300 3.727 3.847 1.00 96.56 88 LEU A CA 1
ATOM 685 C C . LEU A 1 88 ? -1.869 5.010 3.125 1.00 96.56 88 LEU A C 1
ATOM 687 O O . LEU A 1 88 ? -1.510 4.945 1.945 1.00 96.56 88 LEU A O 1
ATOM 691 N N . GLU A 1 89 ? -1.849 6.144 3.824 1.00 97.06 89 GLU A N 1
ATOM 692 C CA . GLU A 1 89 ? -1.364 7.417 3.289 1.00 97.06 89 GLU A CA 1
ATOM 693 C C . GLU A 1 89 ? 0.142 7.370 2.983 1.00 97.06 89 GLU A C 1
ATOM 695 O O . GLU A 1 89 ? 0.562 7.721 1.876 1.00 97.06 89 GLU A O 1
ATOM 700 N N . GLU A 1 90 ? 0.955 6.837 3.899 1.00 97.38 90 GLU A N 1
ATOM 701 C CA . GLU A 1 90 ? 2.396 6.642 3.689 1.00 97.38 90 GLU A CA 1
ATOM 702 C C . GLU A 1 90 ? 2.688 5.746 2.474 1.00 97.38 90 GLU A C 1
ATOM 704 O O . GLU A 1 90 ? 3.543 6.061 1.634 1.00 97.38 90 GLU A 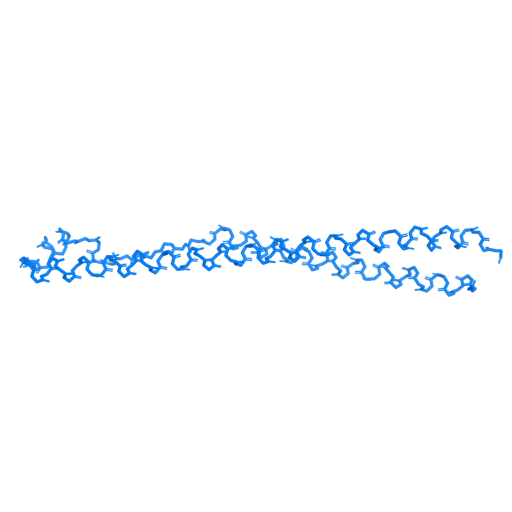O 1
ATOM 709 N N . ILE A 1 91 ? 1.945 4.644 2.319 1.00 97.31 91 ILE A N 1
ATOM 710 C CA . ILE A 1 91 ? 2.062 3.772 1.144 1.00 97.31 91 ILE A CA 1
ATOM 711 C C . ILE A 1 91 ? 1.682 4.533 -0.133 1.00 97.31 91 ILE A C 1
ATOM 713 O O . ILE A 1 91 ? 2.399 4.434 -1.133 1.00 97.31 91 ILE A O 1
ATOM 717 N N . ALA A 1 92 ? 0.593 5.306 -0.121 1.00 96.38 92 ALA A N 1
ATOM 718 C CA . ALA A 1 92 ? 0.156 6.091 -1.276 1.00 96.38 92 ALA A CA 1
ATOM 719 C C . ALA A 1 92 ? 1.199 7.146 -1.688 1.00 96.38 92 ALA A C 1
ATOM 721 O O . ALA A 1 92 ? 1.528 7.264 -2.873 1.00 96.38 92 ALA A O 1
ATOM 722 N N . SER A 1 93 ? 1.778 7.852 -0.715 1.00 97.62 93 SER A N 1
ATOM 723 C CA . SER A 1 93 ? 2.863 8.814 -0.925 1.00 97.62 93 SER A CA 1
ATOM 724 C C . SER A 1 93 ? 4.084 8.151 -1.573 1.00 97.62 93 SER A C 1
ATOM 726 O O . SER A 1 93 ? 4.605 8.610 -2.597 1.00 97.62 93 SER A O 1
ATOM 728 N N . LYS A 1 94 ? 4.498 6.992 -1.049 1.00 97.50 94 LYS A N 1
ATOM 729 C CA . LYS A 1 94 ? 5.657 6.251 -1.559 1.00 97.50 94 LYS A CA 1
ATOM 730 C C . LYS A 1 94 ? 5.429 5.676 -2.959 1.00 97.50 94 LYS A C 1
ATOM 732 O O . LYS A 1 94 ? 6.344 5.705 -3.783 1.00 97.50 94 LYS A O 1
ATOM 737 N N . LEU A 1 95 ? 4.213 5.210 -3.254 1.00 97.50 95 LEU A N 1
ATOM 738 C CA . LEU A 1 95 ? 3.810 4.795 -4.601 1.00 97.50 95 LEU A CA 1
ATOM 739 C C . LEU A 1 95 ? 3.891 5.960 -5.593 1.00 97.50 95 LEU A C 1
A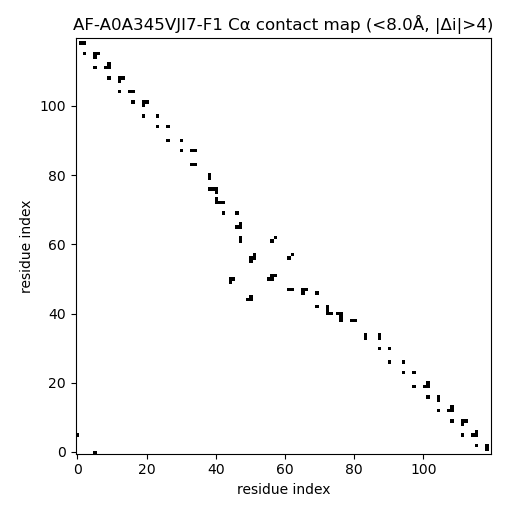TOM 741 O O . LEU A 1 95 ? 4.477 5.809 -6.664 1.00 97.50 95 LEU A O 1
ATOM 745 N N . SER A 1 96 ? 3.374 7.134 -5.222 1.00 97.62 96 SER A N 1
ATOM 746 C CA . SER A 1 96 ? 3.470 8.349 -6.040 1.00 97.62 96 SER A CA 1
ATOM 747 C C . SER A 1 96 ? 4.929 8.702 -6.358 1.00 97.62 96 SER A C 1
ATOM 749 O O . SER A 1 96 ? 5.295 8.898 -7.519 1.00 97.62 96 SER A O 1
ATOM 751 N N . HIS A 1 97 ? 5.802 8.672 -5.347 1.00 97.56 97 HIS A N 1
ATOM 752 C CA . HIS A 1 97 ? 7.231 8.921 -5.527 1.00 97.56 97 HIS A CA 1
ATOM 753 C C . HIS A 1 97 ? 7.905 7.922 -6.487 1.00 97.56 97 HIS A C 1
ATOM 755 O O . HIS A 1 97 ? 8.699 8.315 -7.351 1.00 97.56 97 HIS A O 1
ATOM 761 N N . TYR A 1 98 ? 7.594 6.628 -6.375 1.00 97.69 98 TYR A N 1
ATOM 762 C CA . TYR A 1 98 ? 8.148 5.613 -7.275 1.00 97.69 98 TYR A CA 1
ATOM 763 C C . TYR A 1 98 ? 7.626 5.728 -8.707 1.00 97.69 98 TYR A C 1
ATOM 765 O O . TYR A 1 98 ? 8.417 5.567 -9.637 1.00 97.69 98 TYR A O 1
ATOM 773 N N . ASN A 1 99 ? 6.362 6.099 -8.902 1.00 95.56 99 ASN A N 1
ATOM 774 C CA . ASN A 1 99 ? 5.822 6.378 -10.233 1.00 95.56 99 ASN A CA 1
ATOM 775 C C . ASN A 1 99 ? 6.532 7.566 -10.901 1.00 95.56 99 ASN A C 1
ATOM 777 O O . ASN A 1 99 ? 6.983 7.452 -12.039 1.00 95.56 99 ASN A O 1
ATOM 781 N N . LEU A 1 100 ? 6.762 8.663 -10.170 1.00 97.38 100 LEU A N 1
ATOM 782 C CA . LEU A 1 100 ? 7.552 9.796 -10.678 1.00 97.38 100 LEU A CA 1
ATOM 783 C C . LEU A 1 100 ? 8.994 9.394 -11.034 1.00 97.38 100 LEU A C 1
ATOM 785 O O . LEU A 1 100 ? 9.575 9.887 -12.006 1.00 97.38 100 LEU A O 1
ATOM 789 N N . THR A 1 101 ? 9.580 8.484 -10.254 1.00 96.88 101 THR A N 1
ATOM 790 C CA . THR A 1 101 ? 10.919 7.946 -10.526 1.00 96.88 101 THR A CA 1
ATOM 791 C C . THR A 1 101 ? 10.932 7.119 -11.815 1.00 96.88 101 THR A C 1
ATOM 793 O O . THR A 1 101 ? 11.830 7.303 -12.640 1.00 96.88 101 THR A O 1
ATOM 796 N N . LEU A 1 102 ? 9.924 6.268 -12.036 1.00 95.62 102 LEU A N 1
ATOM 797 C CA . LEU A 1 102 ? 9.769 5.514 -13.284 1.00 95.62 102 LEU A CA 1
ATOM 798 C C . LEU A 1 102 ? 9.624 6.435 -14.496 1.00 95.62 102 LEU A C 1
ATOM 800 O O . LEU A 1 102 ? 10.295 6.218 -15.506 1.00 95.62 102 LEU A O 1
ATOM 804 N N . ASP A 1 103 ? 8.826 7.496 -14.387 1.00 96.06 103 ASP A N 1
ATOM 805 C CA . ASP A 1 103 ? 8.667 8.477 -15.463 1.00 96.06 103 ASP A CA 1
ATOM 806 C C . ASP A 1 103 ? 9.999 9.148 -15.823 1.00 96.06 103 ASP A C 1
ATOM 808 O O . ASP A 1 103 ? 10.338 9.310 -16.999 1.00 96.06 103 ASP A O 1
ATOM 812 N N . SER A 1 104 ? 10.795 9.505 -14.813 1.00 96.56 104 SER A N 1
ATOM 813 C CA . SER A 1 104 ? 12.133 10.074 -15.004 1.00 96.56 104 SER A CA 1
ATOM 814 C C . SER A 1 104 ? 13.087 9.098 -15.707 1.00 96.56 104 SER A C 1
ATOM 816 O O . SER A 1 104 ? 13.801 9.476 -16.647 1.00 96.56 104 SER A O 1
ATOM 818 N N . TYR A 1 105 ? 13.074 7.822 -15.311 1.00 96.75 105 TYR A N 1
ATOM 819 C CA . TYR A 1 105 ? 13.870 6.779 -15.964 1.00 96.75 105 TYR A CA 1
ATOM 820 C C . TYR A 1 105 ? 13.416 6.532 -17.402 1.00 96.75 105 TYR A C 1
ATOM 822 O O . TYR A 1 105 ? 14.262 6.437 -18.288 1.00 96.75 105 TYR A O 1
ATOM 830 N N . SER A 1 106 ? 12.110 6.529 -17.666 1.00 95.50 106 SER A N 1
ATOM 831 C CA . SER A 1 106 ? 11.545 6.391 -19.012 1.00 95.50 106 SER A CA 1
ATOM 832 C C . SER A 1 106 ? 11.991 7.525 -19.946 1.00 95.50 106 SER A C 1
ATOM 834 O O . SER A 1 106 ? 12.455 7.283 -21.068 1.00 95.50 106 SER A O 1
ATOM 836 N N . ARG A 1 107 ? 11.967 8.776 -19.464 1.00 96.62 107 ARG A N 1
ATOM 837 C CA . ARG A 1 107 ? 12.502 9.935 -20.205 1.00 96.62 107 ARG A CA 1
ATOM 838 C C . ARG A 1 107 ? 14.002 9.796 -20.469 1.00 96.62 107 ARG A C 1
ATOM 840 O O . ARG A 1 107 ? 14.456 10.033 -21.590 1.00 96.62 107 ARG A O 1
ATOM 847 N N . SER A 1 108 ? 14.763 9.370 -19.461 1.00 95.44 108 SER A N 1
ATOM 848 C CA . SER A 1 108 ? 16.211 9.153 -19.577 1.00 95.44 108 SER A CA 1
ATOM 849 C C . SER A 1 108 ? 16.539 8.063 -20.600 1.00 95.44 108 SER A C 1
ATOM 851 O O . SER A 1 108 ? 17.399 8.260 -21.456 1.00 95.44 108 SER A O 1
ATOM 853 N N . LEU A 1 109 ? 15.811 6.945 -20.569 1.00 96.19 109 LEU A N 1
ATOM 854 C CA . LEU A 1 109 ? 15.936 5.851 -21.531 1.00 96.19 109 LEU A CA 1
ATOM 855 C C . LEU A 1 109 ? 15.611 6.304 -22.950 1.00 96.19 109 LEU A C 1
ATOM 857 O O . LEU A 1 109 ? 16.352 5.979 -23.872 1.00 96.19 109 LEU A O 1
ATOM 861 N N . THR A 1 110 ? 14.547 7.084 -23.130 1.00 96.50 110 THR A N 1
ATOM 862 C CA . THR A 1 110 ? 14.169 7.630 -24.441 1.00 96.50 110 THR A CA 1
ATOM 863 C C . THR A 1 110 ? 15.284 8.509 -25.010 1.00 96.50 110 THR A C 1
ATOM 865 O O . THR A 1 110 ? 15.705 8.324 -26.150 1.00 96.50 110 THR A O 1
ATOM 868 N N . SER A 1 111 ? 15.840 9.408 -24.194 1.00 95.81 111 SER A N 1
ATOM 869 C CA . SER A 1 111 ? 16.969 10.260 -24.588 1.00 95.81 111 SER A CA 1
ATOM 870 C C . SER A 1 111 ? 18.229 9.450 -24.930 1.00 95.81 111 SER A C 1
ATOM 872 O O . SER A 1 111 ? 18.871 9.676 -25.959 1.00 95.81 111 SER A O 1
ATOM 874 N N . LEU A 1 112 ? 18.565 8.443 -24.118 1.00 95.19 112 LEU A N 1
ATOM 875 C CA . LEU A 1 112 ? 19.713 7.570 -24.369 1.00 95.19 112 LEU A CA 1
ATOM 876 C C . LEU A 1 112 ? 19.539 6.736 -25.643 1.00 95.19 112 LEU A C 1
ATOM 878 O O . LEU A 1 112 ? 20.479 6.614 -26.420 1.00 95.19 112 LEU A O 1
ATOM 882 N N . ARG A 1 113 ? 18.340 6.213 -25.903 1.00 94.94 113 ARG A N 1
ATOM 883 C CA . ARG A 1 113 ? 18.038 5.465 -27.131 1.00 94.94 113 ARG A CA 1
ATOM 884 C C . ARG A 1 113 ? 18.136 6.356 -28.370 1.00 94.94 113 ARG A C 1
ATOM 886 O O . ARG A 1 113 ? 18.749 5.948 -29.351 1.00 94.94 113 ARG A O 1
ATOM 893 N N . ASN A 1 114 ? 17.634 7.589 -28.295 1.00 94.31 114 ASN A N 1
ATOM 894 C CA . ASN A 1 114 ? 17.778 8.567 -29.375 1.00 94.31 114 ASN A CA 1
ATOM 895 C C . ASN A 1 114 ? 19.252 8.918 -29.631 1.00 94.31 114 ASN A C 1
ATOM 897 O O . ASN A 1 114 ? 19.692 8.936 -30.776 1.00 94.31 114 ASN A O 1
ATOM 901 N N . SER A 1 115 ? 20.040 9.150 -28.576 1.00 92.38 115 SER A N 1
ATOM 902 C CA . SER A 1 115 ? 21.474 9.440 -28.727 1.00 92.38 115 SER A CA 1
ATOM 903 C C . SER A 1 115 ? 22.280 8.246 -29.243 1.00 92.38 115 SER A C 1
ATOM 905 O O . SER A 1 115 ? 23.215 8.447 -30.009 1.00 92.38 115 SER A O 1
A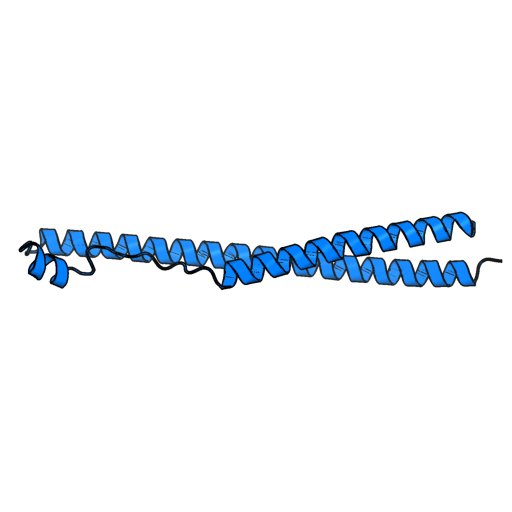TOM 907 N N . LEU A 1 116 ? 21.905 7.009 -28.894 1.00 92.12 116 LEU A N 1
ATOM 908 C CA . LEU A 1 116 ? 22.513 5.805 -29.463 1.00 92.12 116 LEU A CA 1
ATOM 909 C C . LEU A 1 116 ? 22.230 5.681 -30.965 1.00 92.12 116 LEU A C 1
ATOM 911 O O . LEU A 1 116 ? 23.126 5.305 -31.714 1.00 92.12 116 LEU A O 1
ATOM 915 N N . ALA A 1 117 ? 21.006 6.002 -31.395 1.00 91.50 117 ALA A N 1
ATOM 916 C CA . ALA A 1 117 ? 20.609 5.964 -32.802 1.00 91.50 117 ALA A CA 1
ATOM 917 C C . ALA A 1 117 ? 21.330 7.021 -33.656 1.00 91.50 117 ALA A C 1
ATOM 919 O O . ALA A 1 117 ? 21.569 6.791 -34.836 1.00 91.50 117 ALA A O 1
ATOM 920 N N . LEU A 1 118 ? 21.682 8.161 -33.053 1.00 90.62 118 LEU A N 1
ATOM 921 C CA . LEU A 1 118 ? 22.415 9.258 -33.696 1.00 90.62 118 LEU A CA 1
ATOM 922 C C . LEU A 1 118 ? 23.940 9.127 -33.587 1.00 90.62 118 LEU A C 1
ATOM 924 O O . LEU A 1 118 ? 24.663 9.907 -34.201 1.00 90.62 118 LEU A O 1
ATOM 928 N N . ALA A 1 119 ? 24.442 8.190 -32.782 1.00 81.94 119 ALA A N 1
ATOM 929 C CA . ALA A 1 119 ? 25.869 7.934 -32.691 1.00 81.94 119 ALA A CA 1
ATOM 930 C C . ALA A 1 119 ? 26.317 7.142 -33.931 1.00 81.94 119 ALA A C 1
ATOM 932 O O . ALA A 1 119 ? 25.810 6.047 -34.187 1.00 81.94 119 ALA A O 1
ATOM 933 N N . GLU A 1 120 ? 27.280 7.674 -34.684 1.00 64.06 120 GLU A N 1
ATOM 934 C CA . GLU A 1 120 ? 27.984 6.967 -35.770 1.00 64.06 120 GLU A CA 1
ATOM 935 C C . GLU A 1 120 ? 29.049 6.003 -35.232 1.00 64.06 120 GLU A C 1
ATOM 937 O O . GLU A 1 120 ? 29.649 6.269 -34.165 1.00 64.06 120 GLU A O 1
#

Secondary structure (DSSP, 8-state):
--HHHHHHHHHHHHHHHHHHHHHHHHHHHHHHHHHH-------TT--HHHHHHHH---SHHHHHHHHHHHHHHHHHHHHHHHHHHHHHHHHHHHHHHHHHHHHHHHHHHHHHHHHHHH--

Nearest PDB structures (foldseek):
  8to0-assembly1_GU  TM=7.612E-01  e=5.454E+00  Mus musculus
  7a0g-assembly1_JJJ  TM=4.251E-01  e=8.195E+00  Serratia marcescens
  6grj-assembly1_D  TM=3.808E-01  e=9.205E+00  Aeromonas hydrophila
  7p3r-assembly1_C  TM=3.804E-01  e=9.757E+00  Vibrio cholerae O1 biovar El Tor str. N16961
  8i4v-assembly1_A  TM=3.118E-01  e=6.882E+00  Saccharomyces cerevisiae S288C